Protein AF-A0AAW0EA25-F1 (afdb_monomer_lite)

Structure (mmCIF, N/CA/C/O backbone):
data_AF-A0AAW0EA25-F1
#
_entry.id   AF-A0AAW0EA25-F1
#
loop_
_atom_site.group_PDB
_atom_site.id
_atom_site.type_symbol
_atom_site.label_atom_id
_atom_site.label_alt_id
_atom_site.label_comp_id
_atom_site.label_asym_id
_atom_site.label_entity_id
_atom_site.label_seq_id
_atom_site.pdbx_PDB_ins_code
_atom_site.Cartn_x
_atom_site.Cartn_y
_atom_site.Cartn_z
_atom_site.occupancy
_atom_site.B_iso_or_equiv
_atom_site.auth_seq_id
_atom_site.auth_comp_id
_atom_site.auth_asym_id
_atom_site.auth_atom_id
_atom_site.pdbx_PDB_model_num
ATOM 1 N N . MET A 1 1 ? -4.979 3.125 24.583 1.00 72.19 1 MET A N 1
ATOM 2 C CA . MET A 1 1 ? -6.448 3.147 24.404 1.00 72.19 1 MET A CA 1
ATOM 3 C C . MET A 1 1 ? -7.053 1.771 24.675 1.00 72.19 1 MET A C 1
ATOM 5 O O . MET A 1 1 ? -7.946 1.702 25.502 1.00 72.19 1 MET A O 1
ATOM 9 N N . SER A 1 2 ? -6.539 0.684 24.082 1.00 85.94 2 SER A N 1
ATOM 10 C CA . SER A 1 2 ? -7.022 -0.691 24.337 1.00 85.94 2 SER A CA 1
ATOM 11 C C . SER A 1 2 ? -6.987 -1.127 25.800 1.00 85.94 2 SER A C 1
ATOM 13 O O . SER A 1 2 ? -7.927 -1.761 26.258 1.00 85.94 2 SER A O 1
ATOM 15 N N . ALA A 1 3 ? -5.964 -0.718 26.557 1.00 87.00 3 ALA A N 1
ATOM 16 C CA . ALA A 1 3 ? -5.836 -1.041 27.982 1.00 87.00 3 ALA A CA 1
ATOM 17 C C . ALA A 1 3 ? -7.035 -0.592 28.850 1.00 87.00 3 ALA A C 1
ATOM 19 O O . ALA A 1 3 ? -7.228 -1.100 29.952 1.00 87.00 3 ALA A O 1
ATOM 20 N N . LEU A 1 4 ? -7.858 0.346 28.362 1.00 90.00 4 LEU A N 1
ATOM 21 C CA . LEU A 1 4 ? -9.088 0.775 29.037 1.00 90.00 4 LEU A CA 1
ATOM 22 C C . LEU A 1 4 ? -10.200 -0.287 28.981 1.00 90.00 4 LEU A C 1
ATOM 24 O O . LEU A 1 4 ? -11.171 -0.182 29.723 1.00 90.00 4 LEU A O 1
ATOM 28 N N . PHE A 1 5 ? -10.067 -1.290 28.110 1.00 88.62 5 PHE A N 1
ATOM 29 C CA . PHE A 1 5 ? -11.089 -2.300 27.832 1.00 88.62 5 PHE A CA 1
ATOM 30 C C . PHE A 1 5 ? -10.713 -3.710 28.312 1.00 88.62 5 PHE A C 1
ATOM 32 O O . PHE A 1 5 ? -11.535 -4.614 28.205 1.00 88.62 5 PHE A O 1
ATOM 39 N N . THR A 1 6 ? -9.523 -3.901 28.890 1.00 83.31 6 THR A N 1
ATOM 40 C CA . THR A 1 6 ? -8.946 -5.216 29.247 1.00 83.31 6 THR A CA 1
ATOM 41 C C . THR A 1 6 ? -9.790 -6.049 30.222 1.00 83.31 6 THR A C 1
ATOM 43 O O . THR A 1 6 ? -9.740 -7.271 30.186 1.00 83.31 6 THR A O 1
ATOM 46 N N . GLU A 1 7 ? -10.586 -5.407 31.082 1.00 87.25 7 GLU A N 1
ATOM 47 C CA . GLU A 1 7 ? -11.483 -6.080 32.044 1.00 87.25 7 GLU A CA 1
ATOM 48 C C . GLU A 1 7 ? -12.952 -6.068 31.593 1.00 87.25 7 GLU A C 1
ATOM 50 O O . GLU A 1 7 ? -13.877 -6.245 32.386 1.00 87.25 7 GLU A O 1
ATOM 55 N N . THR A 1 8 ? -13.189 -5.816 30.309 1.00 90.19 8 THR A N 1
ATOM 56 C CA . THR A 1 8 ? -14.528 -5.739 29.729 1.00 90.19 8 THR A CA 1
ATOM 57 C C . THR A 1 8 ? -14.693 -6.780 28.629 1.00 90.19 8 THR A C 1
ATOM 59 O O . THR A 1 8 ? -13.724 -7.323 28.111 1.00 90.19 8 THR A O 1
ATOM 62 N N . ASN A 1 9 ? -15.934 -7.015 28.207 1.00 89.31 9 ASN A N 1
ATOM 63 C CA . ASN A 1 9 ? -16.218 -7.840 27.029 1.00 89.31 9 ASN A CA 1
ATOM 64 C C . ASN A 1 9 ? -16.056 -7.064 25.704 1.00 89.31 9 ASN A C 1
ATOM 66 O O . ASN A 1 9 ? -16.485 -7.547 24.658 1.00 89.31 9 ASN A O 1
ATOM 70 N N . ILE A 1 10 ? -15.499 -5.848 25.736 1.00 91.75 10 ILE A N 1
ATOM 71 C CA . ILE A 1 10 ? -15.311 -5.017 24.545 1.00 91.75 10 ILE A CA 1
ATOM 72 C C . ILE A 1 10 ? -14.038 -5.464 23.833 1.00 91.75 10 ILE A C 1
ATOM 74 O O . ILE A 1 10 ? -12.950 -5.412 24.400 1.00 91.75 10 ILE A O 1
ATOM 78 N N . LYS A 1 11 ? -14.187 -5.863 22.569 1.00 92.75 11 LYS A N 1
ATOM 79 C CA . LYS A 1 11 ? -13.068 -6.163 21.673 1.00 92.75 11 LYS A CA 1
ATOM 80 C C . LYS A 1 11 ? -12.551 -4.877 21.043 1.00 92.75 11 LYS A C 1
ATOM 82 O O . LYS A 1 11 ? -13.350 -4.021 20.657 1.00 92.75 11 LYS A O 1
ATOM 87 N N . PHE A 1 12 ? -11.231 -4.722 20.964 1.00 93.62 12 PHE A N 1
ATOM 88 C CA . PHE A 1 12 ? -10.608 -3.495 20.467 1.00 93.62 12 PHE A CA 1
ATOM 89 C C . PHE A 1 12 ? -9.854 -3.754 19.164 1.00 93.62 12 PHE A C 1
ATOM 91 O O . PHE A 1 12 ? -8.925 -4.555 19.126 1.00 93.62 12 PHE A O 1
ATOM 98 N N . ILE A 1 13 ? -10.219 -3.013 18.119 1.00 95.88 13 ILE A N 1
ATOM 99 C CA . ILE A 1 13 ? -9.542 -3.021 16.821 1.00 95.88 13 ILE A CA 1
ATOM 100 C C . ILE A 1 13 ? -8.882 -1.652 16.638 1.00 95.88 13 ILE A C 1
ATOM 102 O O . ILE A 1 13 ? -9.554 -0.622 16.707 1.00 95.88 13 ILE A O 1
ATOM 106 N N . ASP A 1 14 ? -7.565 -1.639 16.434 1.00 96.00 14 ASP A N 1
ATOM 107 C CA . ASP A 1 14 ? -6.835 -0.449 15.994 1.00 96.00 14 ASP A CA 1
ATOM 108 C C . ASP A 1 14 ? -7.024 -0.277 14.492 1.00 96.00 14 ASP A C 1
ATOM 110 O O . ASP A 1 14 ? -6.937 -1.243 13.738 1.00 96.00 14 ASP A O 1
ATOM 114 N N . GLY A 1 15 ? -7.285 0.951 14.060 1.00 94.50 15 GLY A N 1
ATOM 115 C CA . GLY A 1 15 ? -7.583 1.261 12.673 1.00 94.50 15 GLY A CA 1
ATOM 116 C C . GLY A 1 15 ? -6.904 2.547 12.239 1.00 94.50 15 GLY A C 1
ATOM 117 O O . GLY A 1 15 ? -7.006 3.570 12.916 1.00 94.50 15 GLY A O 1
ATOM 118 N N . ALA A 1 16 ? -6.257 2.517 11.079 1.00 94.56 16 ALA A N 1
ATOM 119 C CA . ALA A 1 16 ? -5.616 3.678 10.491 1.00 94.56 16 ALA A CA 1
ATOM 120 C C . ALA A 1 16 ? -5.961 3.821 9.009 1.00 94.56 16 ALA A C 1
ATOM 122 O O . ALA A 1 16 ? -5.849 2.887 8.216 1.00 94.56 16 ALA A O 1
ATOM 123 N N . ILE A 1 17 ? -6.344 5.036 8.625 1.00 92.44 17 ILE A N 1
ATOM 124 C CA . ILE A 1 17 ? -6.620 5.381 7.232 1.00 92.44 17 ILE A CA 1
ATOM 125 C C . ILE A 1 17 ? -5.310 5.800 6.565 1.00 92.44 17 ILE A C 1
ATOM 127 O O . ILE A 1 17 ? -4.636 6.737 7.010 1.00 92.44 17 ILE A O 1
ATOM 131 N N . VAL A 1 18 ? -4.961 5.131 5.470 1.00 86.56 18 VAL A N 1
ATOM 132 C CA . VAL A 1 18 ? -3.802 5.475 4.641 1.00 86.56 18 VAL A CA 1
ATOM 133 C C . VAL A 1 18 ? -4.282 5.973 3.278 1.00 86.56 18 VAL A C 1
ATOM 135 O O . VAL A 1 18 ? -4.912 5.239 2.513 1.00 86.56 18 VAL A O 1
ATOM 138 N N . GLY A 1 19 ? -3.944 7.230 2.982 1.00 79.06 19 GLY A N 1
ATOM 139 C CA . GLY A 1 19 ? -4.289 7.943 1.755 1.00 79.06 19 GLY A CA 1
ATOM 140 C C . GLY A 1 19 ? -5.202 9.149 1.977 1.00 79.06 19 GLY A C 1
ATOM 141 O O . GLY A 1 19 ? -5.484 9.523 3.118 1.00 79.06 19 GLY A O 1
ATOM 142 N N . ALA A 1 20 ? -5.646 9.741 0.867 1.00 79.69 20 ALA A N 1
ATOM 143 C CA . ALA A 1 20 ? -6.535 10.900 0.824 1.00 79.69 20 ALA A CA 1
ATOM 144 C C . ALA A 1 20 ? -7.970 10.582 1.319 1.00 79.69 20 ALA A C 1
ATOM 146 O O . ALA A 1 20 ? -8.315 9.417 1.530 1.00 79.69 20 ALA A O 1
ATOM 147 N N . PRO A 1 21 ? -8.836 11.593 1.518 1.00 85.50 21 PRO A N 1
ATOM 148 C CA . PRO A 1 21 ? -10.265 11.374 1.745 1.00 85.50 21 PRO A CA 1
ATOM 149 C C . PRO A 1 21 ? -10.938 10.600 0.591 1.00 85.50 21 PRO A C 1
ATOM 151 O O . PRO A 1 21 ? -10.485 10.706 -0.549 1.00 85.50 21 PRO A O 1
ATOM 154 N N . PRO A 1 22 ? -12.023 9.844 0.853 1.00 88.00 22 PRO A N 1
ATOM 155 C CA . PRO A 1 22 ? -12.738 9.100 -0.187 1.00 88.00 22 PRO A CA 1
ATOM 156 C C . PRO A 1 22 ? -13.363 10.019 -1.250 1.00 88.00 22 PRO A C 1
ATOM 158 O O . PRO A 1 22 ? -13.785 11.137 -0.949 1.00 88.00 22 PRO A O 1
ATOM 161 N N . SER A 1 23 ? -13.468 9.518 -2.483 1.00 87.62 23 SER A N 1
ATOM 162 C CA . SER A 1 23 ? -14.157 10.159 -3.614 1.00 87.62 23 SER A CA 1
ATOM 163 C C . SER A 1 23 ? -14.915 9.116 -4.449 1.00 87.62 23 SER A C 1
ATOM 165 O O . SER A 1 23 ? -14.815 7.920 -4.186 1.00 87.62 23 SER A O 1
ATOM 167 N N . GLU A 1 24 ? -15.660 9.538 -5.478 1.00 85.94 24 GLU A N 1
ATOM 168 C CA . GLU A 1 24 ? -16.361 8.600 -6.377 1.00 85.94 24 GLU A CA 1
ATOM 169 C C . GLU A 1 24 ? -15.419 7.605 -7.072 1.00 85.94 24 GLU A C 1
ATOM 171 O O . GLU A 1 24 ? -15.829 6.499 -7.412 1.00 85.94 24 GLU A O 1
ATOM 176 N N . THR A 1 25 ? -14.156 7.987 -7.270 1.00 81.25 25 THR A N 1
ATOM 177 C CA . THR A 1 25 ? -13.144 7.170 -7.950 1.00 81.25 25 THR A CA 1
ATOM 178 C C . THR A 1 25 ? -12.067 6.654 -7.000 1.00 81.25 25 THR A C 1
ATOM 180 O O . THR A 1 25 ? -11.094 6.063 -7.460 1.00 81.25 25 THR A O 1
ATOM 183 N N . TYR A 1 26 ? -12.176 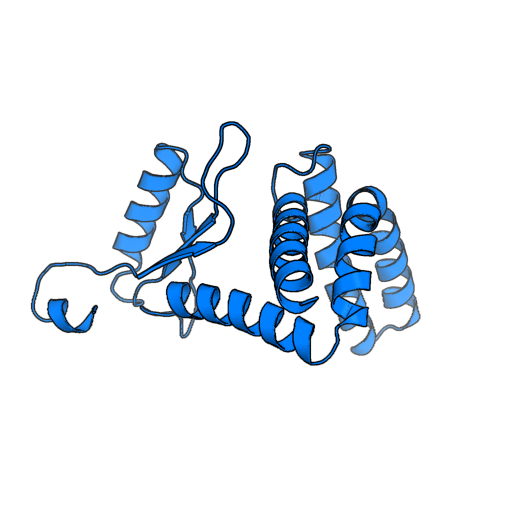6.918 -5.694 1.00 79.62 26 TYR A N 1
ATOM 184 C CA . TYR A 1 26 ? -11.114 6.611 -4.742 1.00 79.62 26 TYR A CA 1
ATOM 185 C C . TYR A 1 26 ? -11.652 6.115 -3.398 1.00 79.62 26 TYR A C 1
ATOM 187 O O . TYR A 1 26 ? -12.391 6.810 -2.700 1.00 79.62 26 TYR A O 1
ATOM 195 N N . ASN A 1 27 ? -11.207 4.919 -3.010 1.00 84.56 27 ASN A N 1
ATOM 196 C CA . ASN A 1 27 ? -11.551 4.269 -1.750 1.00 84.56 27 ASN A CA 1
ATOM 197 C C . ASN A 1 27 ? -10.281 4.076 -0.896 1.00 84.56 27 ASN A C 1
ATOM 199 O O . ASN A 1 27 ? -9.442 3.234 -1.242 1.00 84.56 27 ASN A O 1
ATOM 203 N N . PRO A 1 28 ? -10.086 4.857 0.184 1.00 89.25 28 PRO A N 1
ATOM 204 C CA . PRO A 1 28 ? -8.864 4.795 0.974 1.00 89.25 28 PRO A CA 1
ATOM 205 C C . PRO A 1 28 ? -8.719 3.448 1.680 1.00 89.25 28 PRO A C 1
ATOM 207 O O . PRO A 1 28 ? -9.696 2.842 2.114 1.00 89.25 28 PRO A O 1
ATOM 210 N N . GLY A 1 29 ? -7.471 3.002 1.837 1.00 90.88 29 GLY A N 1
ATOM 211 C CA . GLY A 1 29 ? -7.180 1.785 2.587 1.00 90.88 29 GLY A CA 1
ATOM 212 C C . GLY A 1 29 ? -7.361 2.026 4.081 1.00 90.88 29 GLY A C 1
ATOM 213 O O . GLY A 1 29 ? -6.725 2.924 4.643 1.00 90.88 29 GLY A O 1
ATOM 214 N N . ILE A 1 30 ? -8.202 1.217 4.717 1.00 94.44 30 ILE A N 1
ATOM 215 C CA . ILE A 1 30 ? -8.383 1.195 6.168 1.00 94.44 30 ILE A CA 1
ATOM 216 C C . ILE A 1 30 ? -7.601 -0.002 6.697 1.00 94.44 30 ILE A C 1
ATOM 218 O O . ILE A 1 30 ? -8.056 -1.142 6.615 1.00 94.44 30 ILE A O 1
ATOM 222 N N . TYR A 1 31 ? -6.402 0.260 7.207 1.00 95.38 31 TYR A N 1
ATOM 223 C CA . TYR A 1 31 ? -5.570 -0.765 7.822 1.00 95.38 31 TYR A CA 1
ATOM 224 C C . TYR A 1 31 ? -6.076 -1.034 9.224 1.00 95.38 31 TYR A C 1
ATOM 226 O O . TYR A 1 31 ? -6.311 -0.085 9.970 1.00 95.38 31 TYR A O 1
ATOM 234 N N . VAL A 1 32 ? -6.233 -2.304 9.579 1.00 97.31 32 VAL A N 1
ATOM 235 C CA . VAL A 1 32 ? -6.719 -2.696 10.901 1.00 97.31 32 VAL A CA 1
ATOM 236 C C . VAL A 1 32 ? -5.835 -3.749 11.538 1.00 97.31 32 VAL A C 1
ATOM 238 O O . VAL A 1 32 ? -5.372 -4.658 10.857 1.00 97.31 32 VAL A O 1
ATOM 241 N N . SER A 1 33 ? -5.602 -3.632 12.840 1.00 97.12 33 SER A N 1
ATOM 242 C CA . SER A 1 33 ? -4.885 -4.628 13.630 1.00 97.12 33 SER A CA 1
ATOM 243 C C . SER A 1 33 ? -5.597 -4.879 14.955 1.00 97.12 33 SER A C 1
ATOM 245 O O . SER A 1 33 ? -6.273 -4.011 15.512 1.00 97.12 33 SER A O 1
ATOM 247 N N . ALA A 1 34 ? -5.456 -6.095 15.463 1.00 96.31 34 ALA A N 1
ATOM 248 C CA . ALA A 1 34 ? -5.984 -6.512 16.752 1.00 96.31 34 ALA A CA 1
ATOM 249 C C . ALA A 1 34 ? -4.967 -7.434 17.427 1.00 96.31 34 ALA A C 1
ATOM 251 O O . ALA A 1 34 ? -4.047 -7.933 16.780 1.00 96.31 34 ALA A O 1
ATOM 252 N N . ASN A 1 35 ? -5.123 -7.656 18.730 1.00 93.81 35 ASN A N 1
ATOM 253 C CA . ASN A 1 35 ? -4.349 -8.687 19.415 1.00 93.81 35 ASN A CA 1
ATOM 254 C C . ASN A 1 35 ? -4.770 -10.073 18.905 1.00 93.81 35 ASN A C 1
ATOM 256 O O . ASN A 1 35 ? -5.916 -10.260 18.501 1.00 93.81 35 ASN A O 1
ATOM 260 N N . ALA A 1 36 ? -3.872 -11.057 18.989 1.00 91.62 36 ALA A N 1
ATOM 261 C CA . ALA A 1 36 ? -4.128 -12.423 18.515 1.00 91.62 36 ALA A CA 1
ATOM 262 C C . ALA A 1 36 ? -5.400 -13.059 19.116 1.00 91.62 36 ALA A C 1
ATOM 264 O O . ALA A 1 36 ? -6.112 -13.802 18.450 1.00 91.62 36 ALA A O 1
ATOM 265 N N . GLU A 1 37 ? -5.724 -12.733 20.368 1.00 91.38 37 GLU A N 1
ATOM 266 C CA . GLU A 1 37 ? -6.938 -13.195 21.058 1.00 91.38 37 GLU A CA 1
ATOM 267 C C . GLU A 1 37 ? -8.253 -12.623 20.492 1.00 91.38 37 GLU A C 1
ATOM 269 O O . GLU A 1 37 ? -9.322 -13.185 20.734 1.00 91.38 37 GLU A O 1
ATOM 274 N N . ASP A 1 38 ? -8.174 -11.541 19.713 1.00 92.94 38 ASP A N 1
ATOM 275 C CA . ASP A 1 38 ? -9.304 -10.824 19.116 1.00 92.94 38 ASP A CA 1
ATOM 276 C C . ASP A 1 38 ? -9.363 -10.981 17.584 1.00 92.94 38 ASP A C 1
ATOM 278 O O . ASP A 1 38 ? -10.156 -10.312 16.919 1.00 92.94 38 ASP A O 1
ATOM 282 N N . GLU A 1 39 ? -8.570 -11.890 17.003 1.00 91.94 39 GLU A N 1
ATOM 283 C CA . GLU A 1 39 ? -8.495 -12.084 15.547 1.00 91.94 39 GLU A CA 1
ATOM 284 C C . GLU A 1 39 ? -9.851 -12.467 14.923 1.00 91.94 39 GLU A C 1
ATOM 286 O O . GLU A 1 39 ? -10.181 -12.002 13.835 1.00 91.94 39 GLU A O 1
ATOM 291 N N . GLY A 1 40 ? -10.696 -13.221 15.636 1.00 94.25 40 GLY A N 1
ATOM 292 C CA . GLY A 1 40 ? -12.051 -13.529 15.161 1.00 94.25 40 GLY A CA 1
ATOM 293 C C . GLY A 1 40 ? -12.934 -12.283 15.000 1.00 94.25 40 GLY A C 1
ATOM 294 O O . GLY A 1 40 ? -13.652 -12.157 14.013 1.00 94.25 40 GLY A O 1
ATOM 295 N N . ALA A 1 41 ? -12.834 -11.320 15.922 1.00 94.44 41 ALA A N 1
ATOM 296 C CA . ALA A 1 41 ? -13.566 -10.056 15.819 1.00 94.44 41 ALA A CA 1
ATOM 297 C C . ALA A 1 41 ? -13.005 -9.165 14.697 1.00 94.44 41 ALA A C 1
ATOM 299 O O . ALA A 1 41 ? -13.757 -8.443 14.040 1.00 94.44 41 ALA A O 1
ATOM 300 N N . LEU A 1 42 ? -11.689 -9.230 14.462 1.00 96.25 42 LEU A N 1
ATOM 301 C CA . LEU A 1 42 ? -11.043 -8.574 13.328 1.00 96.25 42 LEU A CA 1
ATOM 302 C C . LEU A 1 42 ? -11.597 -9.105 11.999 1.00 96.25 42 LEU A C 1
ATOM 304 O O . LEU A 1 42 ? -11.935 -8.308 11.127 1.00 96.25 42 LEU A O 1
ATOM 308 N N . ASP A 1 43 ? -11.741 -10.423 11.865 1.00 97.06 43 ASP A N 1
ATOM 309 C CA . ASP A 1 43 ? -12.275 -11.053 10.654 1.00 97.06 43 ASP A CA 1
ATOM 310 C C . ASP A 1 43 ? -13.734 -10.677 10.393 1.00 97.06 43 ASP A C 1
ATOM 312 O O . ASP A 1 43 ? -14.070 -10.267 9.280 1.00 97.06 43 ASP A O 1
ATOM 316 N N . GLU A 1 44 ? -14.582 -10.701 11.425 1.00 96.81 44 GLU A N 1
ATOM 317 C CA . GLU A 1 44 ? -15.969 -10.231 11.321 1.00 96.81 44 GLU A CA 1
ATOM 318 C C . GLU A 1 44 ? -16.044 -8.761 10.873 1.00 96.81 44 GLU A C 1
ATOM 320 O O . GLU A 1 44 ? -16.865 -8.395 10.025 1.00 96.81 44 GLU A O 1
ATOM 325 N N . PHE A 1 45 ? -15.168 -7.905 11.408 1.00 95.94 45 PHE A N 1
ATOM 326 C CA . PHE A 1 45 ? -15.101 -6.497 11.027 1.00 95.94 45 PHE A CA 1
ATOM 327 C C . PHE A 1 45 ? -14.659 -6.308 9.570 1.00 95.94 45 PHE A C 1
ATOM 329 O O . PHE A 1 45 ? -15.251 -5.498 8.851 1.00 95.94 45 PHE A O 1
ATOM 336 N N . VAL A 1 46 ? -13.651 -7.060 9.119 1.00 96.25 46 VAL A N 1
ATOM 337 C CA . VAL A 1 46 ? -13.155 -7.030 7.734 1.00 96.25 46 VAL A CA 1
ATOM 338 C C . VAL A 1 46 ? -14.246 -7.480 6.765 1.00 96.25 46 VAL A C 1
ATOM 340 O O . VAL A 1 46 ? -14.520 -6.780 5.788 1.00 96.25 46 VAL A O 1
ATOM 343 N N . GLU A 1 47 ? -14.912 -8.604 7.043 1.00 96.88 47 GLU A N 1
ATOM 344 C CA . GLU A 1 47 ? -16.022 -9.094 6.221 1.00 96.88 47 GLU A CA 1
ATOM 345 C C . GLU A 1 47 ? -17.160 -8.073 6.146 1.00 96.88 47 GLU A C 1
ATOM 347 O O . GLU A 1 47 ? -17.656 -7.764 5.058 1.00 96.88 47 GLU A O 1
ATOM 352 N N . MET A 1 48 ? -17.550 -7.502 7.290 1.00 96.62 48 MET A N 1
ATOM 353 C CA . MET A 1 48 ? -18.585 -6.475 7.351 1.00 96.62 48 MET A CA 1
ATOM 354 C C . MET A 1 48 ? -18.194 -5.234 6.540 1.00 96.62 48 MET A C 1
ATOM 356 O O . MET A 1 48 ? -18.997 -4.748 5.745 1.00 96.62 48 MET A O 1
ATOM 360 N N . GLY A 1 49 ? -16.980 -4.712 6.717 1.00 93.44 49 GLY A N 1
ATOM 361 C CA . GLY A 1 49 ? -16.519 -3.515 6.018 1.00 93.44 49 GLY A CA 1
ATOM 362 C C . GLY A 1 49 ? -16.465 -3.702 4.507 1.00 93.44 49 GLY A C 1
ATOM 363 O O . GLY A 1 49 ? -17.017 -2.886 3.764 1.00 93.44 49 GLY A O 1
ATOM 364 N N . ASN A 1 50 ? -15.896 -4.821 4.059 1.00 91.62 50 ASN A N 1
ATOM 365 C CA . ASN A 1 50 ? -15.828 -5.168 2.642 1.00 91.62 50 ASN A CA 1
ATOM 366 C C . ASN A 1 50 ? -17.228 -5.340 2.035 1.00 91.62 50 ASN A C 1
ATOM 368 O O . ASN A 1 50 ? -17.484 -4.868 0.927 1.00 91.62 50 ASN A O 1
ATOM 372 N N . LYS A 1 51 ? -18.177 -5.929 2.778 1.00 95.88 51 LYS A N 1
ATOM 373 C CA . LYS A 1 51 ? -19.584 -6.038 2.356 1.00 95.88 51 LYS A CA 1
ATOM 374 C C . LYS A 1 51 ? -20.232 -4.674 2.089 1.00 95.88 51 LYS A C 1
ATOM 376 O O . LYS A 1 51 ? -21.077 -4.575 1.202 1.00 95.88 51 LYS A O 1
ATOM 381 N N . TYR A 1 52 ? -19.851 -3.636 2.832 1.00 95.19 52 TYR A N 1
ATOM 382 C CA . TYR A 1 52 ? -20.334 -2.264 2.630 1.00 95.19 52 TYR A CA 1
ATOM 383 C C . TYR A 1 52 ? -19.448 -1.429 1.694 1.00 95.19 52 TYR A C 1
ATOM 385 O O . TYR A 1 52 ? -19.653 -0.223 1.573 1.00 95.19 52 TYR A O 1
ATOM 393 N N . GLY A 1 53 ? -18.493 -2.058 1.004 1.00 91.81 53 GLY A N 1
ATOM 394 C CA . GLY A 1 53 ? -17.649 -1.402 0.010 1.00 91.81 53 GLY A CA 1
ATOM 395 C C . GLY A 1 53 ? -16.475 -0.617 0.593 1.00 91.81 53 GLY A C 1
ATOM 396 O O . GLY A 1 53 ? -15.872 0.170 -0.130 1.00 91.81 53 GLY A O 1
ATOM 397 N N . LEU A 1 54 ? -16.125 -0.806 1.868 1.00 92.75 54 LEU A N 1
ATOM 398 C CA . LEU A 1 54 ? -14.884 -0.264 2.430 1.00 92.75 54 LEU A CA 1
ATOM 399 C C . LEU A 1 54 ? -13.697 -1.132 2.007 1.00 92.75 54 LEU A C 1
ATOM 401 O O . LEU A 1 54 ? -13.814 -2.351 1.947 1.00 92.75 54 LEU A O 1
ATOM 405 N N . ASN A 1 55 ? -12.546 -0.512 1.751 1.00 92.44 55 ASN A N 1
ATOM 406 C CA . ASN A 1 55 ? -11.300 -1.227 1.482 1.00 92.44 55 ASN A CA 1
ATOM 407 C C . ASN A 1 55 ? -10.567 -1.519 2.802 1.00 92.44 55 ASN A C 1
ATOM 409 O O . ASN A 1 55 ? -9.706 -0.738 3.222 1.00 92.44 55 ASN A O 1
ATOM 413 N N . ILE A 1 56 ? -10.950 -2.603 3.486 1.00 95.12 56 ILE A N 1
ATOM 414 C CA . ILE A 1 56 ? -10.363 -2.970 4.783 1.00 95.12 56 ILE A CA 1
ATOM 415 C C . ILE A 1 56 ? -9.206 -3.949 4.589 1.00 95.12 56 ILE A C 1
ATOM 417 O O . ILE A 1 56 ? -9.364 -5.018 4.002 1.00 95.12 56 ILE A O 1
ATOM 421 N N . ILE A 1 57 ? -8.039 -3.583 5.119 1.00 94.62 57 ILE A N 1
ATOM 422 C CA . ILE A 1 57 ? -6.783 -4.318 4.964 1.00 94.62 57 ILE A CA 1
ATOM 423 C C . ILE A 1 57 ? -6.328 -4.791 6.352 1.00 94.62 57 ILE A C 1
ATOM 425 O O . ILE A 1 57 ? -5.776 -3.994 7.118 1.00 94.62 57 ILE A O 1
ATOM 429 N N . PRO A 1 58 ? -6.559 -6.062 6.718 1.00 95.75 58 PRO A N 1
ATOM 430 C CA . PRO A 1 58 ? -6.122 -6.569 8.008 1.00 95.75 58 PRO A CA 1
ATOM 431 C C . PRO A 1 58 ? -4.609 -6.789 8.042 1.00 95.75 58 PRO A C 1
ATOM 433 O O . PRO A 1 58 ? -4.028 -7.404 7.148 1.00 95.75 58 PRO A O 1
ATOM 436 N N . LEU A 1 59 ? -3.977 -6.312 9.110 1.00 94.62 59 LEU A N 1
ATOM 437 C CA . LEU A 1 59 ? -2.628 -6.685 9.503 1.00 94.62 59 LEU A CA 1
ATOM 438 C C . LEU A 1 59 ? -2.730 -7.936 10.374 1.00 94.62 59 LEU A C 1
ATOM 440 O O . LEU A 1 59 ? -3.384 -7.922 11.417 1.00 94.62 59 LEU A O 1
ATOM 444 N N . LYS A 1 60 ? -2.093 -9.016 9.927 1.00 92.56 60 LYS A N 1
ATOM 445 C CA . LYS A 1 60 ? -2.080 -10.316 10.602 1.00 92.56 60 LYS A CA 1
ATOM 446 C C . LYS A 1 60 ? -0.681 -10.912 10.569 1.00 92.56 60 LYS A C 1
ATOM 448 O O . LYS A 1 60 ? 0.081 -10.648 9.639 1.00 92.56 60 LYS A O 1
ATOM 453 N N . GLY A 1 61 ? -0.376 -11.751 11.551 1.00 88.81 61 GLY A N 1
ATOM 454 C CA . GLY A 1 61 ? 0.890 -12.470 11.638 1.00 88.81 61 GLY A CA 1
ATOM 455 C C . GLY A 1 61 ? 1.477 -12.470 13.043 1.00 88.81 61 GLY A C 1
ATOM 456 O O . GLY A 1 61 ? 0.953 -11.845 13.964 1.00 88.81 61 GLY A O 1
ATOM 457 N N . GLU A 1 62 ? 2.584 -13.191 13.200 1.00 89.12 62 GLU A N 1
ATOM 458 C CA . GLU A 1 62 ? 3.316 -13.243 14.462 1.00 89.12 62 GLU A CA 1
ATOM 459 C C . GLU A 1 62 ? 3.839 -11.851 14.840 1.00 89.12 62 GLU A C 1
ATOM 461 O O . GLU A 1 62 ? 4.434 -11.150 14.021 1.00 89.12 62 GLU A O 1
ATOM 466 N N . GLY A 1 63 ? 3.597 -11.447 16.087 1.00 86.62 63 GLY A N 1
ATOM 467 C CA . GLY A 1 63 ? 4.006 -10.140 16.600 1.00 86.62 63 GLY A CA 1
ATOM 468 C C . GLY A 1 63 ? 3.095 -8.976 16.207 1.00 86.62 63 GLY A C 1
ATOM 469 O O . GLY A 1 63 ? 3.368 -7.864 16.647 1.00 86.62 63 GLY A O 1
ATOM 470 N N . VAL A 1 64 ? 2.022 -9.218 15.442 1.00 92.62 64 VAL A N 1
ATOM 471 C CA . VAL A 1 64 ? 1.019 -8.189 15.147 1.00 92.62 64 VAL A CA 1
ATOM 472 C C . VAL A 1 64 ? 0.058 -8.024 16.327 1.00 92.62 64 VAL A C 1
ATOM 474 O O . VAL A 1 64 ? -0.437 -9.004 16.888 1.00 92.62 64 VAL A O 1
ATOM 477 N N . GLY A 1 65 ? -0.221 -6.779 16.696 1.00 94.19 65 GLY A N 1
ATOM 478 C CA . GLY A 1 65 ? -1.114 -6.415 17.782 1.00 94.19 65 GLY A CA 1
ATOM 479 C C . GLY A 1 65 ? -1.767 -5.047 17.610 1.00 94.19 65 GLY A C 1
ATOM 480 O O . GLY A 1 65 ? -1.600 -4.327 16.617 1.00 94.19 65 GLY A O 1
ATOM 481 N N . VAL A 1 66 ? -2.553 -4.671 18.616 1.00 94.50 66 VAL A N 1
ATOM 482 C CA . VAL A 1 66 ? -3.151 -3.336 18.685 1.00 94.50 66 VAL A CA 1
ATOM 483 C C . VAL A 1 66 ? -2.055 -2.268 18.689 1.00 94.50 66 VAL A C 1
ATOM 485 O O . VAL A 1 66 ? -1.166 -2.283 19.538 1.00 94.50 66 VAL A O 1
ATOM 488 N N . GLY A 1 67 ? -2.181 -1.285 17.798 1.00 92.00 67 GLY A N 1
ATOM 489 C CA . GLY A 1 67 ? -1.233 -0.183 17.642 1.00 92.00 67 GLY A CA 1
ATOM 490 C C . GLY A 1 67 ? -0.417 -0.273 16.356 1.00 92.00 67 GLY A C 1
ATOM 491 O O . GLY A 1 67 ? 0.111 0.749 15.923 1.00 92.00 67 GLY A O 1
ATOM 492 N N . ASP A 1 68 ? -0.340 -1.446 15.722 1.00 94.12 68 ASP A N 1
ATOM 493 C CA . ASP A 1 68 ? 0.448 -1.634 14.501 1.00 94.12 68 ASP A CA 1
ATOM 494 C C . ASP A 1 68 ? -0.155 -0.949 13.276 1.00 94.12 68 ASP A C 1
ATOM 496 O O . ASP A 1 68 ? 0.591 -0.417 12.453 1.00 94.12 68 ASP A O 1
ATOM 500 N N . ALA A 1 69 ? -1.485 -0.889 13.151 1.00 93.62 69 ALA A N 1
ATOM 501 C CA . ALA A 1 69 ? -2.117 -0.134 12.070 1.00 93.62 69 ALA A CA 1
ATOM 502 C C . ALA A 1 69 ? -1.796 1.364 12.196 1.00 93.62 69 ALA A C 1
ATOM 504 O O . ALA A 1 69 ? -1.364 2.013 11.235 1.00 93.62 69 ALA A O 1
ATOM 505 N N . SER A 1 70 ? -1.928 1.905 13.407 1.00 93.31 70 SER A N 1
ATOM 506 C CA . SER A 1 70 ? -1.539 3.280 13.721 1.00 93.31 70 SER A CA 1
ATOM 507 C C . SER A 1 70 ? -0.036 3.520 13.517 1.00 93.31 70 SER A C 1
ATOM 509 O O . SER A 1 70 ? 0.352 4.524 12.909 1.00 93.31 70 SER A O 1
ATOM 511 N N . ALA A 1 71 ? 0.821 2.597 13.959 1.00 91.31 71 ALA A N 1
ATOM 512 C CA . ALA A 1 71 ? 2.268 2.674 13.772 1.00 91.31 71 ALA A CA 1
ATOM 513 C C . ALA A 1 71 ? 2.649 2.656 12.288 1.00 91.31 71 ALA A C 1
ATOM 515 O O . ALA A 1 71 ? 3.485 3.456 11.873 1.00 91.31 71 ALA A O 1
ATOM 516 N N . LEU A 1 72 ? 1.989 1.832 11.470 1.00 88.00 72 LEU A N 1
ATOM 517 C CA . LEU A 1 72 ? 2.165 1.796 10.019 1.00 88.00 72 LEU A CA 1
ATOM 518 C C . LEU A 1 72 ? 1.850 3.155 9.390 1.00 88.00 72 LEU A C 1
ATOM 520 O O . LEU A 1 72 ? 2.641 3.664 8.594 1.00 88.00 72 LEU A O 1
ATOM 524 N N . LYS A 1 73 ? 0.737 3.793 9.776 1.00 87.44 73 LYS A N 1
ATOM 525 C CA . LYS A 1 73 ? 0.388 5.132 9.275 1.00 87.44 73 LYS A CA 1
ATOM 526 C C . LYS A 1 73 ? 1.436 6.177 9.660 1.00 87.44 73 LYS A C 1
ATOM 528 O O . LYS A 1 73 ? 1.792 7.020 8.832 1.00 87.44 73 LYS A O 1
ATOM 533 N N . MET A 1 74 ? 1.939 6.121 10.892 1.00 87.81 74 MET A N 1
ATOM 534 C CA . MET A 1 74 ? 2.995 7.022 11.363 1.00 87.81 74 MET A CA 1
ATOM 535 C C . MET A 1 74 ? 4.326 6.771 10.657 1.00 87.81 74 MET A C 1
ATOM 537 O O . MET A 1 74 ? 4.962 7.730 10.228 1.00 87.81 74 MET A O 1
ATOM 541 N N . ALA A 1 75 ? 4.723 5.513 10.471 1.00 86.50 75 ALA A N 1
ATOM 542 C CA . ALA A 1 75 ? 5.942 5.139 9.763 1.00 86.50 75 ALA A CA 1
ATOM 543 C C . ALA A 1 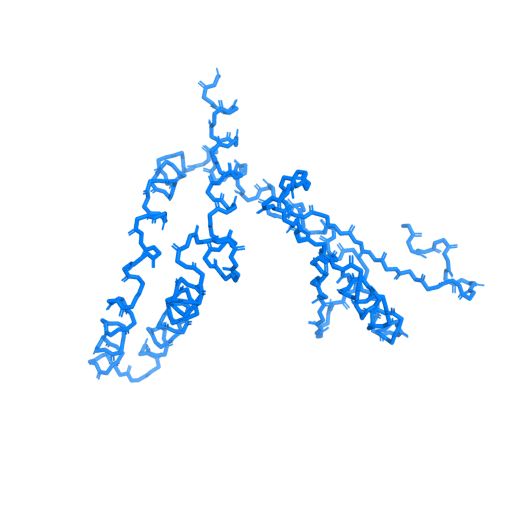75 ? 5.891 5.560 8.289 1.00 86.50 75 ALA A C 1
ATOM 545 O O . ALA A 1 75 ? 6.861 6.122 7.790 1.00 86.50 75 ALA A O 1
ATOM 546 N N . HIS A 1 76 ? 4.750 5.376 7.616 1.00 82.00 76 HIS A N 1
ATOM 547 C CA . HIS A 1 76 ? 4.533 5.839 6.241 1.00 82.00 76 HIS A CA 1
ATOM 548 C C . HIS A 1 76 ? 4.745 7.352 6.112 1.00 82.00 76 HIS A C 1
ATOM 550 O O . HIS A 1 76 ? 5.541 7.810 5.291 1.00 82.00 76 HIS A O 1
ATOM 556 N N . ALA A 1 77 ? 4.080 8.135 6.968 1.00 79.62 77 ALA A N 1
ATOM 557 C CA . ALA A 1 77 ? 4.207 9.592 6.957 1.00 79.62 77 ALA A CA 1
ATOM 558 C C . ALA A 1 77 ? 5.619 10.057 7.362 1.00 79.62 77 ALA A C 1
ATOM 560 O O . ALA A 1 77 ? 6.191 10.952 6.738 1.00 79.62 77 ALA A O 1
ATOM 561 N N . GLY A 1 78 ? 6.196 9.432 8.390 1.00 83.69 78 GLY A N 1
ATOM 562 C CA . GLY A 1 78 ? 7.527 9.742 8.900 1.00 83.69 78 GLY A CA 1
ATOM 563 C C . GLY A 1 78 ? 8.634 9.429 7.897 1.00 83.69 78 GLY A C 1
ATOM 564 O O . GLY A 1 78 ? 9.551 10.232 7.747 1.00 83.69 78 GLY A O 1
ATOM 565 N N . LEU A 1 79 ? 8.531 8.316 7.165 1.00 86.12 79 LEU A N 1
ATOM 566 C CA . LEU A 1 79 ? 9.504 7.925 6.146 1.00 86.12 79 LEU A CA 1
ATOM 567 C C . LEU A 1 79 ? 9.513 8.908 4.974 1.00 86.12 79 LEU A C 1
ATOM 569 O O . LEU A 1 79 ? 10.581 9.378 4.585 1.00 86.12 79 LEU A O 1
ATOM 573 N N . LEU A 1 80 ? 8.338 9.256 4.440 1.00 85.94 80 LEU A N 1
ATOM 574 C CA . LEU A 1 80 ? 8.228 10.247 3.366 1.00 85.94 80 LEU A CA 1
ATOM 575 C C . LEU A 1 80 ? 8.804 11.598 3.794 1.00 85.94 80 LEU A C 1
ATOM 577 O O . LEU A 1 80 ? 9.583 12.206 3.058 1.00 85.94 80 LEU A O 1
ATOM 581 N N . HIS A 1 81 ? 8.482 12.041 5.010 1.00 85.00 81 HIS A N 1
ATOM 582 C CA . HIS A 1 81 ? 9.030 13.274 5.557 1.00 85.00 81 HIS A CA 1
ATOM 583 C C . HIS A 1 81 ? 10.559 13.204 5.706 1.00 85.00 81 HIS A C 1
ATOM 585 O O . HIS A 1 81 ? 11.267 14.080 5.207 1.00 85.00 81 HIS A O 1
ATOM 591 N N . ALA A 1 82 ? 11.091 12.138 6.306 1.00 86.12 82 ALA A N 1
ATOM 592 C CA . ALA A 1 82 ? 12.529 11.948 6.480 1.00 86.12 82 ALA A CA 1
ATOM 593 C C . ALA A 1 82 ? 13.280 11.915 5.140 1.00 86.12 82 ALA A C 1
ATOM 595 O O . ALA A 1 82 ? 14.331 12.548 5.006 1.00 86.12 82 ALA A O 1
ATOM 596 N N . LEU A 1 83 ? 12.741 11.226 4.130 1.00 88.25 83 LEU A N 1
ATOM 597 C CA . LEU A 1 83 ? 13.315 11.186 2.783 1.00 88.25 83 LEU A CA 1
ATOM 598 C C . LEU A 1 83 ? 13.252 12.546 2.087 1.00 88.25 83 LEU A C 1
ATOM 600 O O . LEU A 1 83 ? 14.211 12.917 1.420 1.00 88.25 83 LEU A O 1
ATOM 604 N N . SER A 1 84 ? 12.180 13.318 2.271 1.00 87.00 84 SER A N 1
ATOM 605 C CA . SER A 1 84 ? 12.080 14.651 1.663 1.00 87.00 84 SER A CA 1
ATOM 606 C C . SER A 1 84 ? 13.140 15.629 2.176 1.00 87.00 84 SER A C 1
ATOM 608 O O . SER A 1 84 ? 13.618 16.458 1.408 1.00 87.00 84 SER A O 1
ATOM 610 N N . ILE A 1 85 ? 13.555 15.489 3.440 1.00 85.62 85 ILE A N 1
ATOM 611 C CA . ILE A 1 85 ? 14.621 16.300 4.036 1.00 85.62 85 ILE A CA 1
ATOM 612 C C . ILE A 1 85 ? 16.001 15.748 3.657 1.00 85.62 85 ILE A C 1
ATOM 614 O O . ILE A 1 85 ? 16.880 16.497 3.240 1.00 85.62 85 ILE A O 1
ATOM 618 N N . SER A 1 86 ? 16.215 14.439 3.825 1.00 89.94 86 SER A N 1
ATOM 619 C CA . SER A 1 86 ? 17.546 13.828 3.683 1.00 89.94 86 SER A CA 1
ATOM 620 C C . SER A 1 86 ? 17.956 13.547 2.236 1.00 89.94 86 SER A C 1
ATOM 622 O O . SER A 1 86 ? 19.138 13.633 1.912 1.00 89.94 86 SER A O 1
ATOM 624 N N . GLN A 1 87 ? 17.005 13.205 1.363 1.00 91.94 87 GLN A N 1
ATOM 625 C CA . GLN A 1 87 ? 17.235 12.817 -0.033 1.00 91.94 87 GLN A CA 1
ATOM 626 C C . GLN A 1 87 ? 16.202 13.467 -0.975 1.00 91.94 87 GLN A C 1
ATOM 628 O O . GLN A 1 87 ? 15.457 12.776 -1.676 1.00 91.94 87 GLN A O 1
ATOM 633 N N . PRO A 1 88 ? 16.170 14.808 -1.050 1.00 88.31 88 PRO A N 1
ATOM 634 C CA . PRO A 1 88 ? 15.183 15.549 -1.834 1.00 88.31 88 PRO A CA 1
ATOM 635 C C . PRO A 1 88 ? 15.153 15.151 -3.323 1.00 88.31 88 PRO A C 1
ATOM 637 O O . PRO A 1 88 ? 14.092 14.928 -3.903 1.00 88.31 88 PRO A O 1
ATOM 640 N N . ALA A 1 89 ? 16.326 14.963 -3.937 1.00 90.81 89 ALA A N 1
ATOM 641 C CA . ALA A 1 89 ? 16.428 14.530 -5.333 1.00 90.81 89 ALA A CA 1
ATOM 642 C C . ALA A 1 89 ? 15.854 13.121 -5.575 1.00 90.81 89 ALA A C 1
ATOM 644 O O . ALA A 1 89 ? 15.383 12.827 -6.674 1.00 90.81 89 ALA A O 1
ATOM 645 N N . PHE A 1 90 ? 15.879 12.253 -4.560 1.00 90.19 90 PHE A N 1
ATOM 646 C CA . PHE A 1 90 ? 15.325 10.906 -4.656 1.00 90.19 90 PHE A CA 1
ATOM 647 C C . PHE A 1 90 ? 13.792 10.932 -4.650 1.00 90.19 90 PHE A C 1
ATOM 649 O O . PHE A 1 90 ? 13.178 10.252 -5.469 1.00 90.19 90 PHE A O 1
ATOM 656 N N . ILE A 1 91 ? 13.172 11.771 -3.809 1.00 90.81 91 ILE A N 1
ATOM 657 C CA . ILE A 1 91 ? 11.716 11.997 -3.836 1.00 90.81 91 ILE A CA 1
ATOM 658 C C . ILE A 1 91 ? 11.271 12.520 -5.207 1.00 90.81 91 ILE A C 1
ATOM 660 O O . ILE A 1 91 ? 10.366 11.945 -5.813 1.00 90.81 91 ILE A O 1
ATOM 664 N N . ASP A 1 92 ? 11.941 13.551 -5.733 1.00 90.88 92 ASP A N 1
ATOM 665 C CA . ASP A 1 92 ? 11.629 14.100 -7.059 1.00 90.88 92 ASP A CA 1
ATOM 666 C C . ASP A 1 92 ? 11.752 13.039 -8.168 1.00 90.88 92 ASP A C 1
ATOM 668 O O . ASP A 1 92 ? 10.898 12.931 -9.054 1.00 90.88 92 ASP A O 1
ATOM 672 N N . LEU A 1 93 ? 12.788 12.197 -8.097 1.00 92.00 93 LEU A N 1
ATOM 673 C CA . LEU A 1 93 ? 12.970 11.094 -9.033 1.00 92.00 93 LEU A CA 1
ATOM 674 C C . LEU A 1 93 ? 11.834 10.068 -8.938 1.00 92.00 93 LEU A C 1
ATOM 676 O O . LEU A 1 93 ? 11.293 9.677 -9.972 1.00 92.00 93 LEU A O 1
ATOM 680 N N . MET A 1 94 ? 11.454 9.648 -7.730 1.00 91.38 94 MET A N 1
ATOM 681 C CA . MET A 1 94 ? 10.372 8.682 -7.518 1.00 91.38 94 MET A CA 1
ATOM 682 C C . MET A 1 94 ? 9.039 9.196 -8.060 1.00 91.38 94 MET A C 1
ATOM 684 O O . MET A 1 94 ? 8.363 8.471 -8.792 1.00 91.38 94 MET A O 1
ATOM 688 N N . ILE A 1 95 ? 8.703 10.460 -7.774 1.00 93.25 95 ILE A N 1
ATOM 689 C CA . ILE A 1 95 ? 7.486 11.116 -8.270 1.00 93.25 95 ILE A CA 1
ATOM 690 C C . ILE A 1 95 ? 7.410 11.050 -9.800 1.00 93.25 95 ILE A C 1
ATOM 692 O O . ILE A 1 95 ? 6.336 10.833 -10.365 1.00 93.25 95 ILE A O 1
ATOM 696 N N . ARG A 1 96 ? 8.549 11.222 -10.481 1.00 93.31 96 ARG A N 1
ATOM 697 C CA . ARG A 1 96 ? 8.618 11.186 -11.945 1.00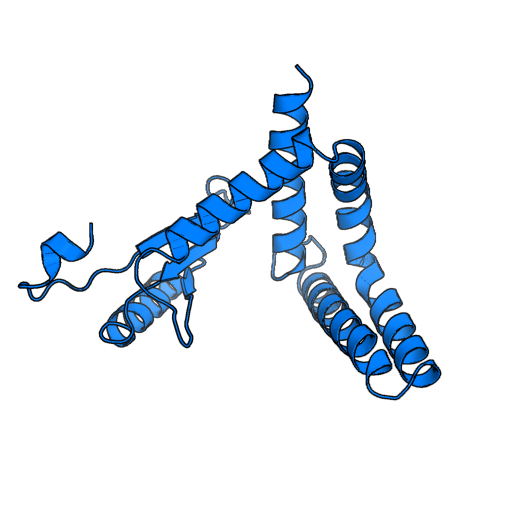 93.31 96 ARG A CA 1
ATOM 698 C C . ARG A 1 96 ? 8.631 9.770 -12.506 1.00 93.31 96 ARG A C 1
ATOM 700 O O . ARG A 1 96 ? 7.978 9.534 -13.520 1.00 93.31 96 ARG A O 1
ATOM 707 N N . LEU A 1 97 ? 9.391 8.849 -11.915 1.00 93.19 97 LEU A N 1
ATOM 708 C CA . LEU A 1 97 ? 9.641 7.537 -12.514 1.00 93.19 97 LEU A CA 1
ATOM 709 C C . LEU A 1 97 ? 8.533 6.525 -12.240 1.00 93.19 97 LEU A C 1
ATOM 711 O O . LEU A 1 97 ? 8.138 5.827 -13.173 1.00 93.19 97 LEU A O 1
ATOM 715 N N . ILE A 1 98 ? 8.011 6.452 -11.011 1.00 93.69 98 ILE A N 1
ATOM 716 C CA . ILE A 1 98 ? 7.059 5.402 -10.611 1.00 93.69 98 ILE A CA 1
ATOM 717 C C . ILE A 1 98 ? 5.847 5.334 -11.562 1.00 93.69 98 ILE A C 1
ATOM 719 O O . ILE A 1 98 ? 5.605 4.253 -12.105 1.00 93.69 98 ILE A O 1
ATOM 723 N N . PRO A 1 99 ? 5.145 6.443 -11.890 1.00 93.19 99 PRO A N 1
ATOM 724 C CA . PRO A 1 99 ? 3.992 6.383 -12.795 1.00 93.19 99 PRO A CA 1
ATOM 725 C C . PRO A 1 99 ? 4.350 5.896 -14.207 1.00 93.19 99 PRO A C 1
ATOM 727 O O . PRO A 1 99 ? 3.563 5.214 -14.856 1.00 93.19 99 PRO A O 1
ATOM 730 N N . GLN A 1 100 ? 5.556 6.215 -14.689 1.00 92.06 100 GLN A N 1
ATOM 731 C CA . GLN A 1 100 ? 6.028 5.812 -16.018 1.00 92.06 100 GLN A CA 1
ATOM 732 C C . GLN A 1 100 ? 6.448 4.338 -16.082 1.00 92.06 100 GLN A C 1
ATOM 734 O O . GLN A 1 100 ? 6.512 3.767 -17.178 1.00 92.06 100 GLN A O 1
ATOM 739 N N . MET A 1 101 ? 6.774 3.738 -14.933 1.00 92.81 101 MET A N 1
ATOM 740 C CA . MET A 1 101 ? 7.202 2.344 -14.839 1.00 92.81 101 MET A CA 1
ATOM 741 C C . MET A 1 101 ? 6.027 1.370 -14.805 1.00 92.81 101 MET A C 1
ATOM 743 O O . MET A 1 101 ? 6.132 0.315 -15.420 1.00 92.81 101 MET A O 1
ATOM 747 N N . ILE A 1 102 ? 4.909 1.726 -14.163 1.00 94.06 102 ILE A N 1
ATOM 748 C CA . ILE A 1 102 ? 3.717 0.865 -14.026 1.00 94.06 102 ILE A CA 1
ATOM 749 C C . ILE A 1 102 ? 3.283 0.217 -15.360 1.00 94.06 102 ILE A C 1
ATOM 751 O O . ILE A 1 102 ? 3.260 -1.013 -15.430 1.00 94.06 102 ILE A O 1
ATOM 755 N N . PRO A 1 103 ? 3.042 0.963 -16.461 1.00 93.19 103 PRO A N 1
ATOM 756 C CA . PRO A 1 103 ? 2.621 0.356 -17.730 1.00 93.19 103 PRO A CA 1
ATOM 757 C C . PRO A 1 103 ? 3.709 -0.498 -18.401 1.00 93.19 103 PRO A C 1
ATOM 759 O O . PRO A 1 103 ? 3.435 -1.214 -19.363 1.00 93.19 103 PRO A O 1
ATOM 762 N N . LYS A 1 104 ? 4.958 -0.409 -17.931 1.00 94.19 104 LYS A N 1
ATOM 763 C CA . LYS A 1 104 ? 6.126 -1.136 -18.448 1.00 94.19 104 LYS A CA 1
ATOM 764 C C . LYS A 1 104 ? 6.606 -2.228 -17.488 1.00 94.19 104 LYS A C 1
ATOM 766 O O . LYS A 1 104 ? 7.597 -2.877 -17.807 1.00 94.19 104 LYS A O 1
ATOM 771 N N . ALA A 1 105 ? 5.921 -2.453 -16.363 1.00 94.31 105 ALA A N 1
ATOM 772 C CA . ALA A 1 105 ? 6.339 -3.395 -15.323 1.00 94.31 105 ALA A CA 1
ATOM 773 C C . ALA A 1 105 ? 6.605 -4.806 -15.880 1.00 94.31 105 ALA A C 1
ATOM 775 O O . ALA A 1 105 ? 7.594 -5.430 -15.514 1.00 94.31 105 ALA A O 1
ATOM 776 N N . TYR A 1 106 ? 5.809 -5.255 -16.861 1.00 93.12 106 TYR A N 1
ATOM 777 C CA . TYR A 1 106 ? 5.990 -6.550 -17.533 1.00 93.12 106 TYR A CA 1
ATOM 778 C C . TYR A 1 106 ? 7.365 -6.728 -18.203 1.00 93.12 106 TYR A C 1
ATOM 780 O O . TYR A 1 106 ? 7.824 -7.856 -18.349 1.00 93.12 106 TYR A O 1
ATOM 788 N N . ARG A 1 107 ? 8.028 -5.641 -18.635 1.00 94.31 107 ARG A N 1
ATOM 789 C CA . ARG A 1 107 ? 9.373 -5.719 -19.237 1.00 94.31 107 ARG A CA 1
ATOM 790 C C . ARG A 1 107 ? 10.401 -6.114 -18.188 1.00 94.31 107 ARG A C 1
ATOM 792 O O . ARG A 1 107 ? 11.221 -6.987 -18.436 1.00 94.31 107 ARG A O 1
ATOM 799 N N . PHE A 1 108 ? 10.281 -5.515 -17.006 1.00 93.81 108 PHE A N 1
ATOM 800 C CA . PHE A 1 108 ? 11.170 -5.772 -15.885 1.00 93.81 108 PHE A CA 1
ATOM 801 C C . PHE A 1 108 ? 11.002 -7.183 -15.323 1.00 93.81 108 PHE A C 1
ATOM 803 O O . PHE A 1 108 ? 12.000 -7.757 -14.920 1.00 93.81 108 PHE A O 1
ATOM 8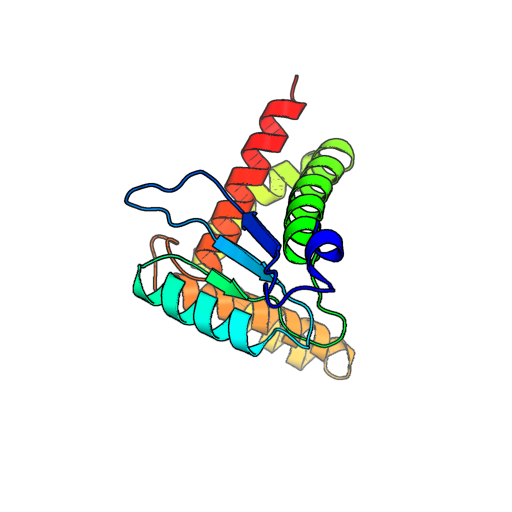10 N N . VAL A 1 109 ? 9.799 -7.775 -15.357 1.00 95.50 109 VAL A N 1
ATOM 811 C CA . VAL A 1 109 ? 9.598 -9.193 -14.983 1.00 95.50 109 VAL A CA 1
ATOM 812 C C . VAL A 1 109 ? 10.553 -10.087 -15.775 1.00 95.50 109 VAL A C 1
ATOM 814 O O . VAL A 1 109 ? 11.377 -10.781 -15.191 1.00 95.50 109 VAL A O 1
ATOM 817 N N . LYS A 1 110 ? 10.524 -9.973 -17.107 1.00 93.25 110 LYS A N 1
ATOM 818 C CA . LYS A 1 110 ? 11.379 -10.780 -17.979 1.00 93.25 110 LYS A CA 1
ATOM 819 C C . LYS A 1 110 ? 12.870 -10.477 -17.789 1.00 93.25 110 LYS A C 1
ATOM 821 O O . LYS A 1 110 ? 13.688 -11.389 -17.787 1.00 93.25 110 LYS A O 1
ATOM 826 N N . GLU A 1 111 ? 13.232 -9.205 -17.624 1.00 96.00 111 GLU A N 1
ATOM 827 C CA . GLU A 1 111 ? 14.624 -8.822 -17.354 1.00 96.00 111 GLU A CA 1
ATOM 828 C C . GLU A 1 111 ? 15.129 -9.420 -16.028 1.00 96.00 111 GLU A C 1
ATOM 830 O O . GLU A 1 111 ? 16.262 -9.891 -15.967 1.00 96.00 111 GLU A O 1
ATOM 835 N N . MET A 1 112 ? 14.300 -9.449 -14.977 1.00 97.06 112 MET A N 1
ATOM 836 C CA . MET A 1 112 ? 14.673 -10.041 -13.688 1.00 97.06 112 MET A CA 1
ATOM 837 C C . MET A 1 112 ? 14.786 -11.568 -13.757 1.00 97.06 112 MET A C 1
ATOM 839 O O . MET A 1 112 ? 15.721 -12.110 -13.171 1.00 97.06 112 MET A O 1
ATOM 843 N N . GLU A 1 113 ? 13.908 -12.251 -14.501 1.00 95.31 113 GLU A N 1
ATOM 844 C CA . GLU A 1 113 ? 14.017 -13.696 -14.768 1.00 95.31 113 GLU A CA 1
ATOM 845 C C . GLU A 1 113 ? 15.350 -14.032 -15.463 1.00 95.31 113 GLU A C 1
ATOM 847 O O . GLU A 1 113 ? 16.068 -14.947 -15.051 1.00 95.31 113 GLU A O 1
ATOM 852 N N . GLU A 1 114 ? 15.718 -13.259 -16.493 1.00 96.69 114 GLU A N 1
ATOM 853 C CA . GLU A 1 114 ? 16.974 -13.437 -17.231 1.00 96.69 114 GLU A CA 1
ATOM 854 C C . GLU A 1 114 ? 18.202 -13.163 -16.347 1.00 96.69 114 GLU A C 1
ATOM 856 O O . GLU A 1 114 ? 19.158 -13.944 -16.358 1.00 96.69 114 GLU A O 1
ATOM 861 N N . ILE A 1 115 ? 18.180 -12.088 -15.547 1.00 96.00 115 ILE A N 1
ATOM 862 C CA . ILE A 1 115 ? 19.274 -11.759 -14.620 1.00 96.00 115 ILE A CA 1
ATOM 863 C C . ILE A 1 115 ? 19.394 -12.820 -13.528 1.00 96.00 115 ILE A C 1
ATOM 865 O O . ILE A 1 115 ? 20.507 -13.260 -13.248 1.00 96.00 115 ILE A O 1
ATOM 869 N N . SER A 1 116 ? 18.279 -13.260 -12.939 1.00 95.94 116 SER A N 1
ATOM 870 C CA . SER A 1 116 ? 18.282 -14.325 -11.933 1.00 95.94 116 SER A CA 1
ATOM 871 C C . SER A 1 116 ? 18.910 -15.602 -12.494 1.00 95.94 116 SER A C 1
ATOM 873 O O . SER A 1 116 ? 19.829 -16.156 -11.889 1.00 95.94 116 SER A O 1
ATOM 875 N N . GLY A 1 117 ? 18.497 -16.016 -13.698 1.00 94.94 117 GLY A N 1
ATOM 876 C CA . GLY A 1 117 ? 19.055 -17.184 -14.376 1.00 94.94 117 GLY A CA 1
ATOM 877 C C . GLY A 1 117 ? 20.548 -17.057 -14.703 1.00 94.94 117 GLY A C 1
ATOM 878 O O . GLY A 1 117 ? 21.265 -18.055 -14.664 1.00 94.94 117 GLY A O 1
ATOM 879 N N . PHE A 1 118 ? 21.030 -15.845 -15.001 1.00 96.38 118 PHE A N 1
ATOM 880 C CA . PHE A 1 118 ? 22.450 -15.580 -15.247 1.00 96.38 118 PHE A CA 1
ATOM 881 C C . PHE A 1 118 ? 23.290 -15.576 -13.963 1.00 96.38 118 PHE A C 1
ATOM 883 O O . PHE A 1 118 ? 24.374 -16.157 -13.941 1.00 96.38 118 PHE A O 1
ATOM 890 N N . VAL A 1 119 ? 22.812 -14.903 -12.912 1.00 96.31 119 VAL A N 1
ATOM 891 C CA . VAL A 1 119 ? 23.516 -14.781 -11.627 1.00 96.31 119 VAL A CA 1
ATOM 892 C C . VAL A 1 119 ? 23.539 -16.131 -10.905 1.00 96.31 119 VAL A C 1
ATOM 894 O O . VAL A 1 119 ? 24.598 -16.568 -10.457 1.00 96.31 119 VAL A O 1
ATOM 897 N N . GLY A 1 120 ? 22.392 -16.815 -10.844 1.00 91.56 120 GLY A N 1
ATOM 898 C CA . GLY A 1 120 ? 22.224 -18.094 -10.160 1.00 91.56 120 GLY A CA 1
ATOM 899 C C . GLY A 1 120 ? 22.484 -18.030 -8.650 1.00 91.56 120 GLY A C 1
ATOM 900 O O . GLY A 1 120 ? 22.673 -16.964 -8.065 1.00 91.56 120 GLY A O 1
ATOM 901 N N . GLY A 1 121 ? 22.487 -19.197 -8.002 1.00 92.12 121 GLY A N 1
ATOM 902 C CA . GLY A 1 121 ? 22.828 -19.312 -6.580 1.00 92.12 121 GLY A CA 1
ATOM 903 C C . GLY A 1 121 ? 21.852 -18.598 -5.640 1.00 92.12 121 GLY A C 1
ATOM 904 O O . GLY A 1 121 ? 20.665 -18.456 -5.935 1.00 92.12 121 GLY A O 1
ATOM 905 N N . ASP A 1 122 ? 22.352 -18.179 -4.478 1.00 93.12 122 ASP A N 1
ATOM 906 C CA . ASP A 1 122 ? 21.549 -17.442 -3.499 1.00 93.12 122 ASP A CA 1
ATOM 907 C C . ASP A 1 122 ? 21.363 -15.974 -3.910 1.00 93.12 122 ASP A C 1
ATOM 909 O O . ASP A 1 122 ? 20.341 -15.365 -3.597 1.00 93.12 122 ASP A O 1
ATOM 913 N N . GLU A 1 123 ? 22.305 -15.414 -4.667 1.00 92.12 123 GLU A N 1
ATOM 914 C CA . GLU A 1 123 ? 22.254 -14.056 -5.199 1.00 92.12 123 GLU A CA 1
ATOM 915 C C . GLU A 1 123 ? 21.111 -13.879 -6.213 1.00 92.12 123 GLU A C 1
ATOM 917 O O . GLU A 1 123 ? 20.427 -12.851 -6.192 1.00 92.12 123 GLU A O 1
ATOM 922 N N . GLY A 1 124 ? 20.839 -14.901 -7.035 1.00 94.75 124 GLY A N 1
ATOM 923 C CA . GLY A 1 124 ? 19.714 -14.935 -7.977 1.00 94.75 124 GLY A CA 1
ATOM 924 C C . GLY A 1 124 ? 18.355 -14.721 -7.302 1.00 94.75 124 GLY A C 1
ATOM 925 O O . GLY A 1 124 ? 17.518 -13.981 -7.819 1.00 94.75 124 GLY A O 1
ATOM 926 N N . LYS A 1 125 ? 18.173 -15.230 -6.074 1.00 94.12 125 LYS A N 1
ATOM 927 C CA . LYS A 1 125 ? 16.924 -15.086 -5.299 1.00 94.12 125 LYS A CA 1
ATOM 928 C C . LYS A 1 125 ? 16.540 -13.634 -5.029 1.00 94.12 125 LYS A C 1
ATOM 930 O O . LYS A 1 125 ? 15.362 -13.322 -4.872 1.00 94.12 125 LYS A O 1
ATOM 935 N N . THR A 1 126 ? 17.516 -12.725 -4.989 1.00 95.44 126 THR A N 1
ATOM 936 C CA . THR A 1 126 ? 17.229 -11.287 -4.874 1.00 95.44 126 THR A CA 1
ATOM 937 C C . THR A 1 126 ? 16.447 -10.800 -6.092 1.00 95.44 126 THR A C 1
ATOM 939 O O . THR A 1 126 ? 15.453 -10.089 -5.950 1.00 95.44 126 THR A O 1
ATOM 942 N N . TYR A 1 127 ? 16.864 -11.217 -7.287 1.00 95.50 127 TYR A N 1
ATOM 943 C CA . TYR A 1 127 ? 16.217 -10.850 -8.543 1.00 95.50 127 TYR A CA 1
ATOM 944 C C . TYR A 1 127 ? 14.873 -11.555 -8.719 1.00 95.50 127 TYR A C 1
ATOM 946 O O . TYR A 1 127 ? 13.935 -10.910 -9.171 1.00 95.50 127 TYR A O 1
ATOM 954 N N . GLU A 1 128 ? 14.729 -12.803 -8.261 1.00 95.50 128 GLU A N 1
ATOM 955 C CA . GLU A 1 128 ? 13.419 -13.480 -8.176 1.00 95.50 128 GLU A CA 1
ATOM 956 C C . GLU A 1 128 ? 12.446 -12.706 -7.271 1.00 95.50 128 GLU A C 1
ATOM 958 O O . GLU A 1 128 ? 11.270 -12.537 -7.584 1.00 95.50 128 GLU A O 1
ATOM 963 N N . GLY A 1 129 ? 12.933 -12.168 -6.149 1.00 94.19 129 GLY A N 1
ATOM 964 C CA . GLY A 1 129 ? 12.129 -11.303 -5.287 1.00 94.19 129 GLY A CA 1
ATOM 965 C C . GLY A 1 129 ? 11.673 -10.028 -6.004 1.00 94.19 129 GLY A C 1
ATOM 966 O O . GLY A 1 129 ? 10.500 -9.655 -5.927 1.00 94.19 129 GLY A O 1
ATOM 967 N N . ILE A 1 130 ? 12.582 -9.371 -6.733 1.00 95.56 130 ILE A N 1
ATOM 968 C CA . ILE A 1 130 ? 12.276 -8.158 -7.508 1.00 95.56 130 ILE A CA 1
ATOM 969 C C . ILE A 1 130 ? 11.295 -8.471 -8.651 1.00 95.56 130 ILE A C 1
ATOM 971 O O . ILE A 1 130 ? 10.350 -7.709 -8.868 1.00 95.56 130 ILE A O 1
ATOM 975 N N . GLU A 1 131 ? 11.470 -9.601 -9.340 1.00 96.56 131 GLU A N 1
ATOM 976 C CA . GLU A 1 131 ? 10.548 -10.120 -10.355 1.00 96.56 131 GLU A CA 1
ATOM 977 C C . GLU A 1 131 ? 9.128 -10.207 -9.794 1.00 96.56 131 GLU A C 1
ATOM 979 O O . GLU A 1 131 ? 8.211 -9.628 -10.372 1.00 96.56 131 GLU A O 1
ATOM 984 N N . LYS A 1 132 ? 8.947 -10.846 -8.630 1.00 96.25 132 LYS A N 1
ATOM 985 C CA . LYS A 1 132 ?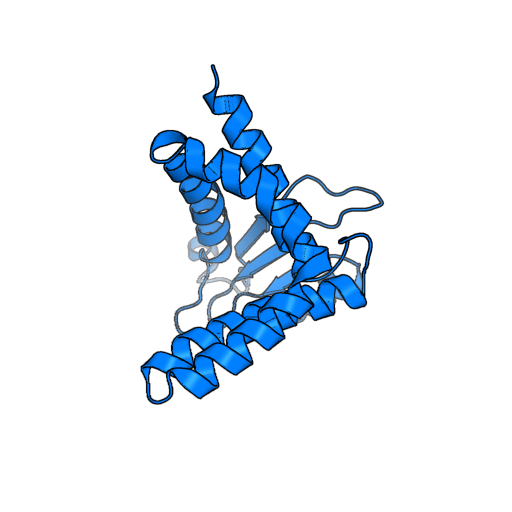 7.626 -11.020 -8.003 1.00 96.25 132 LYS A CA 1
ATOM 986 C C . LYS A 1 132 ? 6.950 -9.694 -7.662 1.00 96.25 132 LYS A C 1
ATOM 988 O O . LYS A 1 132 ? 5.727 -9.580 -7.762 1.00 96.25 132 LYS A O 1
ATOM 993 N N . VAL A 1 133 ? 7.721 -8.669 -7.296 1.00 94.12 133 VAL A N 1
ATOM 994 C CA . VAL A 1 133 ? 7.184 -7.315 -7.090 1.00 94.12 133 VAL A CA 1
ATOM 995 C C . VAL A 1 133 ? 6.686 -6.727 -8.412 1.00 94.12 133 VAL A C 1
ATOM 997 O O . VAL A 1 133 ? 5.549 -6.259 -8.482 1.00 94.12 133 VAL A O 1
ATOM 1000 N N . PHE A 1 134 ? 7.492 -6.775 -9.477 1.00 95.00 134 PHE A N 1
ATOM 1001 C CA . PHE A 1 134 ? 7.074 -6.272 -10.790 1.00 95.00 134 PHE A CA 1
ATOM 1002 C C . PHE A 1 134 ? 5.923 -7.075 -11.399 1.00 95.00 134 PHE A C 1
ATOM 1004 O O . PHE A 1 134 ? 5.069 -6.486 -12.062 1.00 95.00 134 PHE A O 1
ATOM 1011 N N . GLU A 1 135 ? 5.862 -8.382 -11.149 1.00 95.62 135 GLU A N 1
ATOM 1012 C CA . GLU A 1 135 ? 4.782 -9.261 -11.591 1.00 95.62 135 GLU A CA 1
ATOM 1013 C C . GLU A 1 135 ? 3.445 -8.797 -11.008 1.00 95.62 135 GLU A C 1
ATOM 1015 O O . GLU A 1 135 ? 2.495 -8.566 -11.759 1.00 95.62 135 GLU A O 1
ATOM 1020 N N . ARG A 1 136 ? 3.385 -8.550 -9.693 1.00 93.81 136 ARG A N 1
ATOM 1021 C CA . ARG A 1 136 ? 2.174 -8.035 -9.037 1.00 93.81 136 ARG A CA 1
ATOM 1022 C C . ARG A 1 136 ? 1.738 -6.679 -9.599 1.00 93.81 136 ARG A C 1
ATOM 1024 O O . ARG A 1 136 ? 0.552 -6.464 -9.851 1.00 93.81 136 ARG A O 1
ATOM 1031 N N . VAL A 1 137 ? 2.689 -5.777 -9.856 1.00 94.19 137 VAL A N 1
ATOM 1032 C CA . VAL A 1 137 ? 2.403 -4.461 -10.460 1.00 94.19 137 VAL A CA 1
ATOM 1033 C C . VAL A 1 137 ? 1.892 -4.607 -11.897 1.00 94.19 137 VAL A C 1
ATOM 1035 O O . VAL A 1 137 ? 0.927 -3.942 -12.276 1.00 94.19 137 VAL A O 1
ATOM 1038 N N . ALA A 1 138 ? 2.498 -5.488 -12.697 1.00 94.12 138 ALA A N 1
ATOM 1039 C CA . ALA A 1 138 ? 2.086 -5.743 -14.074 1.00 94.12 138 ALA A CA 1
ATOM 1040 C C . ALA A 1 138 ? 0.678 -6.353 -14.142 1.00 94.12 138 ALA A C 1
ATOM 1042 O O . ALA A 1 138 ? -0.134 -5.920 -14.960 1.00 94.12 138 ALA A O 1
ATOM 1043 N N . GLN A 1 139 ? 0.373 -7.309 -13.260 1.00 94.00 139 GLN A N 1
ATOM 1044 C CA . GLN A 1 139 ? -0.955 -7.910 -13.133 1.00 94.00 139 GLN A CA 1
ATOM 1045 C C . GLN A 1 139 ? -2.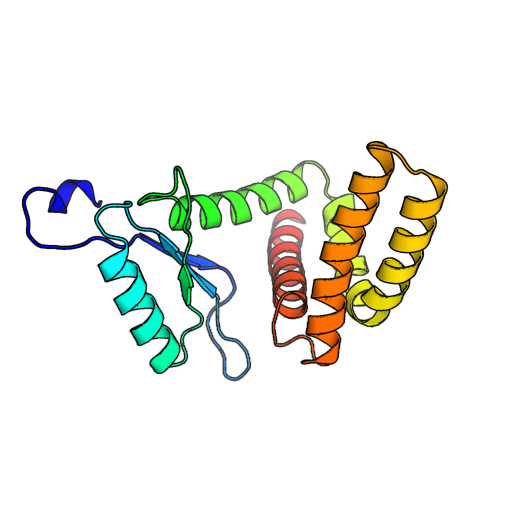003 -6.871 -12.715 1.00 94.00 139 GLN A C 1
ATOM 1047 O O . GLN A 1 139 ? -3.063 -6.797 -13.336 1.00 94.00 139 GLN A O 1
ATOM 1052 N N . ALA A 1 140 ? -1.690 -6.019 -11.732 1.00 90.88 140 ALA A N 1
ATOM 1053 C CA . ALA A 1 140 ? -2.580 -4.943 -11.300 1.00 90.88 140 ALA A CA 1
ATOM 1054 C C . ALA A 1 140 ? -2.887 -3.958 -12.441 1.00 90.88 140 ALA A C 1
ATOM 1056 O O . ALA A 1 140 ? -4.050 -3.658 -12.695 1.00 90.88 140 ALA A O 1
ATOM 1057 N N . HIS A 1 141 ? -1.868 -3.518 -13.187 1.00 92.06 141 HIS A N 1
ATOM 1058 C CA . HIS A 1 141 ? -2.066 -2.645 -14.347 1.00 92.06 141 HIS A CA 1
ATOM 1059 C C . HIS A 1 141 ? -2.829 -3.340 -15.487 1.00 92.06 141 HIS A C 1
ATOM 1061 O O . HIS A 1 141 ? -3.602 -2.701 -16.193 1.00 92.06 141 HIS A O 1
ATOM 1067 N N . HIS A 1 142 ? -2.633 -4.644 -15.701 1.00 91.06 142 HIS A N 1
ATOM 1068 C CA . HIS A 1 142 ? -3.396 -5.377 -16.711 1.00 91.06 142 HIS A CA 1
ATOM 1069 C C . HIS A 1 142 ? -4.885 -5.472 -16.348 1.00 91.06 142 HIS A C 1
ATOM 1071 O O . HIS A 1 142 ? -5.735 -5.283 -17.215 1.00 91.06 142 HIS A O 1
ATOM 1077 N N . ALA A 1 143 ? -5.191 -5.734 -15.074 1.00 89.06 143 ALA A N 1
ATOM 1078 C CA . ALA A 1 143 ? -6.559 -5.814 -14.569 1.00 89.06 143 ALA A CA 1
ATOM 1079 C C . ALA A 1 143 ? -7.259 -4.442 -14.539 1.00 89.06 143 ALA A C 1
ATOM 1081 O O . ALA A 1 143 ? -8.444 -4.356 -14.854 1.00 89.06 143 ALA A O 1
ATOM 1082 N N . ALA A 1 144 ? -6.521 -3.382 -14.202 1.00 88.44 144 ALA A N 1
ATOM 1083 C CA . ALA A 1 144 ? -7.000 -2.006 -14.123 1.00 88.44 144 ALA A CA 1
ATOM 1084 C C . ALA A 1 144 ? -6.016 -1.039 -14.818 1.00 88.44 144 ALA A C 1
ATOM 1086 O O . ALA A 1 144 ? -5.144 -0.454 -14.167 1.00 88.44 144 ALA A O 1
ATOM 1087 N N . PRO A 1 145 ? -6.132 -0.842 -16.147 1.00 84.12 145 PRO A N 1
ATOM 1088 C CA . PRO A 1 145 ? -5.179 -0.033 -16.922 1.00 84.12 145 PRO A CA 1
ATOM 1089 C C . PRO A 1 145 ? -5.133 1.453 -16.552 1.00 84.12 145 PRO A C 1
ATOM 1091 O O . PRO A 1 145 ? -4.159 2.142 -16.843 1.00 84.12 145 PRO A O 1
ATOM 1094 N N . ASN A 1 146 ? -6.187 1.964 -15.924 1.00 80.12 146 ASN A N 1
ATOM 1095 C CA . ASN A 1 146 ? -6.252 3.318 -15.374 1.00 80.12 146 ASN A CA 1
ATOM 1096 C C . ASN A 1 146 ? -5.534 3.452 -14.015 1.00 80.12 146 ASN A C 1
ATOM 1098 O O . ASN A 1 146 ? -5.386 4.572 -13.532 1.00 80.12 146 ASN A O 1
ATOM 1102 N N . GLY A 1 147 ? -5.066 2.347 -13.423 1.00 77.56 147 GLY A N 1
ATOM 1103 C CA . GLY A 1 147 ? -4.331 2.340 -12.161 1.00 77.56 147 GLY A CA 1
ATOM 1104 C C . GLY A 1 147 ? -5.204 2.569 -10.927 1.00 77.56 147 GLY A C 1
ATOM 1105 O O . GLY A 1 147 ? -4.688 3.038 -9.919 1.00 77.56 147 GLY A O 1
ATOM 1106 N N . ASP A 1 148 ? -6.501 2.263 -10.991 1.00 77.75 148 ASP A N 1
ATOM 1107 C CA . ASP A 1 148 ? -7.441 2.465 -9.878 1.00 77.75 148 ASP A CA 1
ATOM 1108 C C . ASP A 1 148 ? -7.562 1.258 -8.926 1.00 77.75 148 ASP A C 1
ATOM 1110 O O . ASP A 1 148 ? -8.215 1.359 -7.887 1.00 77.75 148 ASP A O 1
ATOM 1114 N N . ALA A 1 149 ? -6.885 0.142 -9.225 1.00 75.69 149 ALA A N 1
ATOM 1115 C CA . ALA A 1 149 ? -6.902 -1.058 -8.395 1.00 75.69 149 ALA A CA 1
ATOM 1116 C C . ALA A 1 149 ? -5.512 -1.678 -8.147 1.00 75.69 149 ALA A C 1
ATOM 1118 O O . ALA A 1 149 ? -4.549 -1.490 -8.897 1.00 75.69 149 ALA A O 1
ATOM 1119 N N . GLY A 1 150 ? -5.431 -2.465 -7.069 1.00 83.94 150 GLY A N 1
ATOM 1120 C CA . GLY A 1 150 ? -4.274 -3.290 -6.719 1.00 83.94 150 GLY A CA 1
ATOM 1121 C C . GLY A 1 150 ? -2.998 -2.507 -6.387 1.00 83.94 150 GLY A C 1
ATOM 1122 O O . GLY A 1 150 ? -3.022 -1.371 -5.903 1.00 83.94 150 GLY A O 1
ATOM 1123 N N . ASP A 1 151 ? -1.851 -3.132 -6.646 1.00 86.38 151 ASP A N 1
ATOM 1124 C CA . ASP A 1 151 ? -0.541 -2.558 -6.318 1.00 86.38 151 ASP A CA 1
ATOM 1125 C C . ASP A 1 151 ? -0.200 -1.326 -7.172 1.00 86.38 151 ASP A C 1
ATOM 1127 O O . ASP A 1 151 ? 0.490 -0.422 -6.699 1.00 86.38 151 ASP A O 1
ATOM 1131 N N . ALA A 1 152 ? -0.728 -1.239 -8.399 1.00 88.81 152 ALA A N 1
ATOM 1132 C CA . ALA A 1 152 ? -0.579 -0.057 -9.248 1.00 88.81 152 ALA A CA 1
ATOM 1133 C C . ALA A 1 152 ? -1.209 1.186 -8.592 1.00 88.81 152 ALA A C 1
ATOM 1135 O O . ALA A 1 152 ? -0.552 2.225 -8.494 1.00 88.81 152 ALA A O 1
ATOM 1136 N N . ALA A 1 153 ? -2.427 1.057 -8.057 1.00 86.06 153 ALA A N 1
ATOM 1137 C CA . ALA A 1 153 ? -3.092 2.130 -7.316 1.00 86.06 153 ALA A CA 1
ATOM 1138 C C . ALA A 1 153 ? -2.327 2.521 -6.046 1.00 86.06 153 ALA A C 1
ATOM 1140 O O . ALA A 1 153 ? -2.181 3.702 -5.735 1.00 86.06 153 ALA A O 1
ATOM 1141 N N . THR A 1 154 ? -1.775 1.536 -5.332 1.00 86.62 154 THR A N 1
ATOM 1142 C CA . THR A 1 154 ? -0.977 1.786 -4.122 1.00 86.62 154 THR A CA 1
ATOM 1143 C C . THR A 1 154 ? 0.279 2.606 -4.429 1.00 86.62 154 THR A C 1
ATOM 1145 O O . THR A 1 154 ? 0.596 3.544 -3.694 1.00 86.62 154 THR A O 1
ATOM 1148 N N . LEU A 1 155 ? 0.974 2.301 -5.530 1.00 90.00 155 LEU A N 1
ATOM 1149 C CA . LEU A 1 155 ? 2.146 3.056 -5.981 1.00 90.00 155 LEU A CA 1
ATOM 1150 C C . LEU A 1 155 ? 1.793 4.477 -6.436 1.00 90.00 155 LEU A C 1
ATOM 1152 O O . LEU A 1 155 ? 2.522 5.417 -6.121 1.00 90.00 155 LEU A O 1
ATOM 1156 N N . LEU A 1 156 ? 0.678 4.654 -7.149 1.00 90.31 156 LEU A N 1
ATOM 1157 C CA . LEU A 1 156 ? 0.210 5.982 -7.556 1.00 90.31 156 LEU A CA 1
ATOM 1158 C C . LEU A 1 156 ? -0.175 6.838 -6.345 1.00 90.31 156 LEU A C 1
ATOM 1160 O O . LEU A 1 156 ? 0.243 7.991 -6.268 1.00 90.31 156 LEU A O 1
ATOM 1164 N N . ARG A 1 157 ? -0.847 6.250 -5.351 1.00 85.81 157 ARG A N 1
ATOM 1165 C CA . ARG A 1 157 ? -1.144 6.909 -4.073 1.00 85.81 157 ARG A CA 1
ATOM 1166 C C . ARG A 1 157 ? 0.126 7.336 -3.338 1.00 85.81 157 ARG A C 1
ATOM 1168 O O . ARG A 1 157 ? 0.207 8.454 -2.845 1.00 85.81 157 ARG A O 1
ATOM 1175 N N . PHE A 1 158 ? 1.144 6.475 -3.292 1.00 88.12 158 PHE A N 1
ATOM 1176 C CA . PHE A 1 158 ? 2.438 6.841 -2.709 1.00 88.12 158 PHE A CA 1
ATOM 1177 C C . PHE A 1 158 ? 3.063 8.052 -3.419 1.00 88.12 158 PHE A C 1
ATOM 1179 O O . PHE A 1 158 ? 3.616 8.932 -2.764 1.00 88.12 158 PHE A O 1
ATOM 1186 N N . VAL A 1 159 ? 2.955 8.127 -4.750 1.00 91.31 159 VAL A N 1
ATOM 1187 C CA . VAL A 1 159 ? 3.435 9.280 -5.529 1.00 91.31 159 VAL A CA 1
ATOM 1188 C C . VAL A 1 159 ? 2.652 10.554 -5.199 1.00 91.31 159 VAL A C 1
ATOM 1190 O O . VAL A 1 159 ? 3.252 11.627 -5.151 1.00 91.31 159 VAL A O 1
ATOM 1193 N N . GLU A 1 160 ? 1.343 10.467 -4.968 1.00 90.19 160 GLU A N 1
ATOM 1194 C CA . GLU A 1 160 ? 0.525 11.606 -4.530 1.00 90.19 160 GLU A CA 1
ATOM 1195 C C . GLU A 1 160 ? 0.937 12.098 -3.140 1.00 90.19 160 GLU A C 1
ATOM 1197 O O . GLU A 1 160 ? 1.264 13.277 -2.990 1.00 90.19 160 GLU A O 1
ATOM 1202 N N . ASP A 1 161 ? 1.051 11.192 -2.165 1.00 88.19 161 ASP A N 1
ATOM 1203 C CA . ASP A 1 161 ? 1.530 11.517 -0.817 1.00 88.19 161 ASP A CA 1
ATOM 1204 C C . ASP A 1 161 ? 2.934 12.156 -0.868 1.00 88.19 161 ASP A C 1
ATOM 1206 O O . ASP A 1 161 ? 3.214 13.153 -0.196 1.00 88.19 161 ASP A O 1
ATOM 1210 N N . ALA A 1 162 ? 3.827 11.618 -1.707 1.00 88.69 162 ALA A N 1
ATOM 1211 C CA . ALA A 1 162 ? 5.173 12.149 -1.892 1.00 88.69 162 ALA A CA 1
ATOM 1212 C C . ALA A 1 162 ? 5.165 13.561 -2.497 1.00 88.69 162 ALA A C 1
ATOM 1214 O O . ALA A 1 162 ? 5.944 14.404 -2.054 1.00 88.69 162 ALA A O 1
ATOM 1215 N N . LYS A 1 163 ? 4.281 13.849 -3.466 1.00 90.50 163 LYS A N 1
ATOM 1216 C CA . LYS A 1 163 ? 4.111 15.202 -4.030 1.00 90.50 163 LYS A CA 1
ATOM 1217 C C . LYS A 1 163 ? 3.663 16.197 -2.968 1.00 90.50 163 LYS A C 1
ATOM 1219 O O . LYS A 1 163 ? 4.205 17.296 -2.911 1.00 90.50 163 LYS A O 1
ATOM 1224 N N . GLU A 1 164 ? 2.711 15.826 -2.113 1.00 88.38 164 GLU A N 1
ATOM 1225 C CA . GLU A 1 164 ? 2.245 16.718 -1.048 1.00 88.38 164 GLU A CA 1
ATOM 1226 C C . GLU A 1 164 ? 3.359 17.084 -0.066 1.00 88.38 164 GLU A C 1
ATOM 1228 O O . GLU A 1 164 ? 3.500 18.248 0.312 1.00 88.38 164 GLU A O 1
ATOM 1233 N N . VAL A 1 165 ? 4.147 16.093 0.361 1.00 86.19 165 VAL A N 1
ATOM 1234 C CA . VAL A 1 165 ? 5.285 16.311 1.265 1.00 86.19 165 VAL A CA 1
ATOM 1235 C C . VAL A 1 165 ? 6.372 17.138 0.574 1.00 86.19 165 VAL A C 1
ATOM 1237 O O . VAL A 1 165 ? 6.922 18.060 1.175 1.00 86.19 165 VAL A O 1
ATOM 1240 N N . TRP A 1 166 ? 6.652 16.841 -0.695 1.00 84.56 166 TRP A N 1
ATOM 1241 C CA . TRP A 1 166 ? 7.647 17.543 -1.500 1.00 84.56 166 TRP A CA 1
ATOM 1242 C C . TRP A 1 166 ? 7.337 19.033 -1.657 1.00 84.56 166 TRP A C 1
ATOM 1244 O O . TRP A 1 166 ? 8.207 19.868 -1.418 1.00 84.56 166 TRP A O 1
ATOM 1254 N N . GLU A 1 167 ? 6.095 19.381 -1.998 1.00 86.25 167 GLU A N 1
ATOM 1255 C CA . GLU A 1 167 ? 5.690 20.780 -2.176 1.00 86.25 167 GLU A CA 1
ATOM 1256 C C . GLU A 1 167 ? 5.667 21.555 -0.849 1.00 86.25 167 GLU A C 1
ATOM 1258 O O . GLU A 1 167 ? 6.057 22.722 -0.815 1.00 86.25 167 GLU A O 1
ATOM 1263 N N . LYS A 1 168 ? 5.295 20.911 0.267 1.00 82.19 168 LYS A N 1
ATOM 1264 C CA . LYS A 1 168 ? 5.333 21.538 1.604 1.00 82.19 168 LYS A CA 1
ATOM 1265 C C . LYS A 1 168 ? 6.752 21.910 2.048 1.00 82.19 168 LYS A C 1
ATOM 1267 O O . LYS A 1 168 ? 6.914 22.917 2.729 1.00 82.19 168 LYS A O 1
ATOM 1272 N N . ASN A 1 169 ? 7.755 21.131 1.645 1.00 75.25 169 ASN A N 1
ATOM 1273 C CA . ASN A 1 169 ? 9.150 21.296 2.071 1.00 75.25 169 ASN A CA 1
ATOM 1274 C C . ASN A 1 169 ? 10.010 22.120 1.101 1.00 75.25 169 ASN A C 1
ATOM 1276 O O . ASN A 1 169 ? 11.214 22.257 1.302 1.00 75.25 169 ASN A O 1
ATOM 1280 N N . LYS A 1 170 ? 9.402 22.664 0.043 1.00 68.19 170 LYS A N 1
ATOM 1281 C CA . LYS A 1 170 ? 10.049 23.552 -0.933 1.00 68.19 170 LYS A CA 1
ATOM 1282 C C . LYS A 1 170 ? 10.043 25.031 -0.506 1.00 68.19 170 LYS A C 1
ATOM 1284 O O . LYS A 1 170 ? 10.628 25.855 -1.210 1.00 68.19 170 LYS A O 1
ATOM 1289 N N . MET A 1 171 ? 9.346 25.348 0.592 1.00 48.16 171 MET A N 1
ATOM 1290 C CA . MET A 1 171 ? 9.304 26.659 1.261 1.00 48.16 171 MET A CA 1
ATOM 1291 C C . MET A 1 171 ? 10.465 26.812 2.240 1.00 48.16 171 MET A C 1
ATOM 1293 O O . MET A 1 171 ? 10.977 27.949 2.340 1.00 48.16 171 MET A O 1
#

Sequence (171 aa):
MSALFTETNIKFIDGAIVGAPPSETYNPGIYVSANAEDEGALDEFVEMGNKYGLNIIPLKGEGVGVGDASALKMAHAGLLHALSISQPAFIDLMIRLIPQMIPKAYRFVKEMEEISGFVGGDEGKTYEGIEKVFERVAQAHHAAPNGDAGDAATLLRFVEDAKEVWEKNKM

Foldseek 3Di:
DCVVCPPHPDFDKAWDWDFDDDDPLAATEIEIFAPPVCVVVVVVVCVVCVVVVHRYHYDDDPPTHHCVNVVVNVCLLVVLLVCCVPPVVVLVVLLPVLLVCLCVLVVLLVVLVVVLVVVDDPVSVVSVVVSVVSVQSNVQCVVPVVQSDGPSVVSNRSSVSSVVSNVVVVD

Secondary structure (DSSP, 8-state):
-GGGSTTSS----EEEEESSPPBTTB--EEEEE--GGGHHHHHHHHHHHHHTT-EEEE--STT--TTHHHHHHHHHHHHHHHHHHH-HHHHHHHHHHHHHHGGGHHHHHHHHHHHHHHH-HHHHHHHHHHHHHHHHHHHHHHH-TTS-SHHHHHHHHHHHHHHHHHHHTT-

Radius of gyration: 19.03 Å; chains: 1; bounding box: 44×46×51 Å

InterPro domains:
  IPR008927 6-phosphogluconate dehydrogenase-like, C-terminal domain superfamily [SSF48179] (67-139)
  IPR015814 Phosphogluconate dehydrogenase, NAD-binding, putative, C-terminal [PF09130] (79-137)

pLDDT: mean 90.36, std 6.18, range [48.16, 97.31]

Organism: NCBI:txid297713